Protein AF-A0A061IZG5-F1 (afdb_monomer)

Sequence (113 aa):
MVTRNSLYHSFGWNPDTLPFWRHCIFVISLAVASLLCGLFIPKINTVFGLIGAFCGGILAFILPALLMMYGGNWSLRSVGWMHYTLTYVLLLAGVAMMVFGTGATIYSAVKGD

Nearest PDB structures (foldseek):
  8b6h-assembly1_EG  TM=5.247E-01  e=7.349E+00  Tetrahymena thermophila SB210

Solvent-accessible surface area (backbone atoms only — not comparable to full-atom values): 6207 Å² total; per-residue (Å²): 115,65,67,62,54,52,50,32,53,74,72,70,42,54,85,89,74,59,58,68,68,63,53,50,56,53,52,49,52,51,50,52,52,50,50,52,51,55,69,75,45,88,51,66,66,42,55,51,37,35,50,46,17,47,51,45,15,41,64,72,24,32,46,56,30,49,49,64,54,69,69,54,86,79,39,74,88,72,63,37,67,65,57,54,54,51,39,54,50,37,32,52,49,14,51,47,42,26,54,53,33,39,49,52,26,52,51,47,60,73,71,65,118

Structure (mmCIF, N/CA/C/O backbone):
data_AF-A0A061IZG5-F1
#
_entry.id   AF-A0A061IZG5-F1
#
loop_
_atom_site.group_PDB
_atom_site.id
_atom_site.type_symbol
_atom_site.label_atom_id
_atom_site.label_alt_id
_atom_site.label_comp_id
_atom_site.label_asym_id
_atom_site.label_entity_id
_atom_site.label_seq_id
_atom_site.pdbx_PDB_ins_code
_atom_site.Cartn_x
_atom_site.Cartn_y
_atom_site.Cartn_z
_atom_site.occupancy
_atom_site.B_iso_or_equiv
_atom_site.auth_seq_id
_atom_site.auth_comp_id
_atom_site.auth_asym_id
_atom_site.auth_atom_id
_atom_site.pdbx_PDB_model_num
ATOM 1 N N . MET A 1 1 ? 11.692 7.241 6.949 1.00 58.84 1 MET A N 1
ATOM 2 C CA . MET A 1 1 ? 12.807 7.706 6.085 1.00 58.84 1 MET A CA 1
ATOM 3 C C . MET A 1 1 ? 12.552 7.338 4.622 1.00 58.84 1 MET A C 1
ATOM 5 O O . MET A 1 1 ? 12.464 8.238 3.796 1.00 58.84 1 MET A O 1
ATOM 9 N N . VAL A 1 2 ? 12.337 6.049 4.322 1.00 73.69 2 VAL A N 1
ATOM 10 C CA . VAL A 1 2 ? 12.114 5.515 2.959 1.00 73.69 2 VAL A CA 1
ATOM 11 C C . VAL A 1 2 ? 10.821 6.013 2.301 1.00 73.69 2 VAL A C 1
ATOM 13 O O . VAL A 1 2 ? 10.852 6.409 1.139 1.00 73.69 2 VAL A O 1
ATOM 16 N N . THR A 1 3 ? 9.705 6.082 3.036 1.00 72.81 3 THR A N 1
ATOM 17 C CA . THR A 1 3 ? 8.399 6.508 2.489 1.00 72.81 3 THR A CA 1
ATOM 18 C C . THR A 1 3 ? 8.445 7.918 1.906 1.00 72.81 3 THR A C 1
ATOM 20 O O . THR A 1 3 ? 8.011 8.144 0.784 1.00 72.81 3 THR A O 1
ATOM 23 N N . ARG A 1 4 ? 9.057 8.863 2.629 1.00 75.62 4 ARG A N 1
ATOM 24 C CA . ARG A 1 4 ? 9.235 10.246 2.170 1.00 75.62 4 ARG A CA 1
ATOM 25 C C . ARG A 1 4 ? 10.088 10.321 0.901 1.00 75.62 4 ARG A C 1
ATOM 27 O O . ARG A 1 4 ? 9.725 11.030 -0.027 1.00 75.62 4 ARG A O 1
ATOM 34 N N . ASN A 1 5 ? 11.200 9.585 0.858 1.00 77.69 5 ASN A N 1
ATOM 35 C CA . ASN A 1 5 ? 12.100 9.599 -0.296 1.00 77.69 5 ASN A CA 1
ATOM 36 C C . ASN A 1 5 ? 11.448 8.975 -1.540 1.00 77.69 5 ASN A C 1
ATOM 38 O O . ASN A 1 5 ? 11.586 9.497 -2.640 1.00 77.69 5 ASN A O 1
ATOM 42 N N . SER A 1 6 ? 10.678 7.901 -1.343 1.00 75.81 6 SER A N 1
ATOM 43 C CA . SER A 1 6 ? 9.921 7.234 -2.412 1.00 75.81 6 SER A CA 1
ATOM 44 C C . SER A 1 6 ? 8.833 8.146 -2.979 1.00 75.81 6 SER A C 1
ATOM 46 O O . SER A 1 6 ? 8.655 8.216 -4.190 1.00 75.81 6 SER A O 1
ATOM 48 N N . LEU A 1 7 ? 8.144 8.899 -2.116 1.00 76.75 7 LEU A N 1
ATOM 49 C CA . LEU A 1 7 ? 7.146 9.878 -2.543 1.00 76.75 7 LEU A CA 1
ATOM 50 C C . LEU A 1 7 ? 7.779 11.047 -3.304 1.00 76.75 7 LEU A C 1
ATOM 52 O O . LEU A 1 7 ? 7.260 11.429 -4.345 1.00 76.75 7 LEU A O 1
ATOM 56 N N . TYR A 1 8 ? 8.924 11.570 -2.854 1.00 78.44 8 TYR A N 1
ATOM 57 C CA . TYR A 1 8 ? 9.647 12.602 -3.605 1.00 78.44 8 TYR A CA 1
ATOM 58 C C . TYR A 1 8 ? 10.059 12.117 -4.991 1.00 78.44 8 TYR A C 1
ATOM 60 O O . TYR A 1 8 ? 9.827 12.823 -5.968 1.00 78.44 8 TYR A O 1
ATOM 68 N N . HIS A 1 9 ? 10.544 10.881 -5.098 1.00 74.94 9 HIS A N 1
ATOM 69 C CA . HIS A 1 9 ? 10.868 10.293 -6.391 1.00 74.94 9 HIS A CA 1
ATOM 70 C C . HIS A 1 9 ? 9.623 10.081 -7.272 1.00 74.94 9 HIS A C 1
ATOM 72 O O . HIS A 1 9 ? 9.665 10.366 -8.465 1.00 74.94 9 HIS A O 1
ATOM 78 N N . SER A 1 10 ? 8.487 9.669 -6.694 1.00 75.12 10 SER A N 1
ATOM 79 C CA . SER A 1 10 ? 7.217 9.512 -7.423 1.00 75.12 10 SER A CA 1
ATOM 80 C C . SER A 1 10 ? 6.665 10.830 -7.979 1.00 75.12 10 SER A C 1
ATOM 82 O O . SER A 1 10 ? 5.979 10.812 -8.996 1.00 75.12 10 SER A O 1
ATOM 84 N N . PHE A 1 11 ? 6.953 11.964 -7.333 1.00 72.62 11 PHE A N 1
ATOM 85 C CA . PHE A 1 11 ? 6.617 13.304 -7.829 1.00 72.62 11 PHE A CA 1
ATOM 86 C C . PHE A 1 11 ? 7.705 13.899 -8.746 1.00 72.62 11 PHE A C 1
ATOM 88 O O . PHE A 1 11 ? 7.586 15.045 -9.178 1.00 72.62 11 PHE A O 1
ATOM 95 N N . GLY A 1 12 ? 8.764 13.137 -9.051 1.00 69.62 12 GLY A N 1
ATOM 96 C CA . GLY A 1 12 ? 9.892 13.589 -9.869 1.00 69.62 12 GLY A CA 1
ATOM 97 C C . GLY A 1 12 ? 10.764 14.644 -9.182 1.00 69.62 12 GLY A C 1
ATOM 98 O O . GLY A 1 12 ? 11.433 15.429 -9.850 1.00 69.62 12 GLY A O 1
ATOM 99 N N . TRP A 1 13 ? 10.729 14.721 -7.851 1.00 74.06 13 TRP A N 1
ATOM 100 C CA . TRP A 1 13 ? 11.458 15.722 -7.084 1.00 74.06 13 TRP A CA 1
ATOM 101 C C . TRP A 1 13 ? 12.791 15.184 -6.536 1.00 74.06 13 TRP A C 1
ATOM 103 O O . TRP A 1 13 ? 12.821 14.303 -5.681 1.00 74.06 13 TRP A O 1
ATOM 113 N N . ASN A 1 14 ? 13.876 15.827 -6.980 1.00 67.75 14 ASN A N 1
ATOM 114 C CA . ASN A 1 14 ? 15.195 15.991 -6.346 1.00 67.75 14 ASN A CA 1
ATOM 115 C C . ASN A 1 14 ? 15.201 16.139 -4.806 1.00 67.75 14 ASN A C 1
ATOM 117 O O . ASN A 1 14 ? 15.028 17.283 -4.385 1.00 67.75 14 ASN A O 1
ATOM 121 N N . PRO A 1 15 ? 15.445 15.119 -3.946 1.00 62.16 15 PRO A N 1
ATOM 122 C CA . PRO A 1 15 ? 15.576 15.324 -2.495 1.00 62.16 15 PRO A CA 1
ATOM 123 C C . PRO A 1 15 ? 16.622 16.389 -2.135 1.00 62.16 15 PRO A C 1
ATOM 125 O O . PRO A 1 15 ? 16.440 17.118 -1.162 1.00 62.16 15 PRO A O 1
ATOM 128 N N . ASP A 1 16 ? 17.658 16.509 -2.968 1.00 63.00 16 ASP A N 1
ATOM 129 C CA . ASP A 1 16 ? 18.812 17.389 -2.768 1.00 63.00 16 ASP A CA 1
ATOM 130 C C . ASP A 1 16 ? 18.598 18.831 -3.266 1.00 63.00 16 ASP A C 1
ATOM 132 O O . ASP A 1 16 ? 19.347 19.731 -2.896 1.00 63.00 16 ASP A O 1
ATOM 136 N N . THR A 1 17 ? 17.566 19.088 -4.080 1.00 65.00 17 THR A N 1
ATOM 137 C CA . THR A 1 17 ? 17.297 20.412 -4.685 1.00 65.00 17 THR A CA 1
ATOM 138 C C . THR A 1 17 ? 15.983 21.042 -4.215 1.00 65.00 17 THR A C 1
ATOM 140 O O . THR A 1 17 ? 15.577 22.092 -4.715 1.00 65.00 17 THR A O 1
ATOM 143 N N . LEU A 1 18 ? 15.269 20.398 -3.288 1.00 62.28 18 LEU A N 1
ATOM 144 C CA . LEU A 1 18 ? 13.953 20.849 -2.840 1.00 62.28 18 LEU A CA 1
ATOM 145 C C . LEU A 1 18 ? 14.059 22.009 -1.833 1.00 62.28 18 LEU A C 1
ATOM 147 O O . LEU A 1 18 ? 14.678 21.853 -0.779 1.00 62.28 18 LEU A O 1
ATOM 151 N N . PRO A 1 19 ? 13.386 23.150 -2.074 1.00 73.88 19 PRO A N 1
ATOM 152 C CA . PRO A 1 19 ? 13.317 24.223 -1.091 1.00 73.88 19 PRO A CA 1
ATOM 153 C C . PRO A 1 19 ? 12.590 23.754 0.178 1.00 73.88 19 PRO A C 1
ATOM 155 O O . PRO A 1 19 ? 11.528 23.125 0.112 1.00 73.88 19 PRO A O 1
ATOM 158 N N . PHE A 1 20 ? 13.141 24.111 1.342 1.00 71.56 20 PHE A N 1
ATOM 159 C CA . PHE A 1 20 ? 12.696 23.656 2.669 1.00 71.56 20 PHE A CA 1
ATOM 160 C C . PHE A 1 20 ? 11.189 23.843 2.923 1.00 71.56 20 PHE A C 1
ATOM 162 O O . PHE A 1 20 ? 10.544 22.989 3.531 1.00 71.56 20 PHE A O 1
ATOM 169 N N . TRP A 1 21 ? 10.597 24.913 2.387 1.00 73.81 21 TRP A N 1
ATOM 170 C CA . TRP A 1 21 ? 9.159 25.178 2.476 1.00 73.81 21 TRP A CA 1
ATOM 171 C C . TRP A 1 21 ? 8.294 24.094 1.819 1.00 73.81 21 TRP A C 1
ATOM 173 O O . TRP A 1 21 ? 7.298 23.666 2.401 1.00 73.81 21 TRP A O 1
ATOM 183 N N . ARG A 1 22 ? 8.686 23.595 0.637 1.00 74.62 22 ARG A N 1
ATOM 184 C CA . ARG A 1 22 ? 7.941 22.528 -0.058 1.00 74.62 22 ARG A CA 1
ATOM 185 C C . ARG A 1 22 ? 8.054 21.200 0.685 1.00 74.62 22 ARG A C 1
ATOM 187 O O . ARG A 1 22 ? 7.071 20.471 0.785 1.00 74.62 22 ARG A O 1
ATOM 194 N N . HIS A 1 23 ? 9.225 20.928 1.261 1.00 79.50 23 HIS A N 1
ATOM 195 C CA . HIS A 1 23 ? 9.434 19.766 2.120 1.00 79.50 23 HIS A CA 1
ATOM 196 C C . HIS A 1 23 ? 8.540 19.815 3.367 1.00 79.50 23 HIS A C 1
ATOM 198 O O . HIS A 1 23 ? 7.875 18.830 3.680 1.00 79.50 23 HIS A O 1
ATOM 204 N N . CYS A 1 24 ? 8.496 20.957 4.062 1.00 81.19 24 CYS A N 1
ATOM 205 C CA . CYS A 1 24 ? 7.689 21.118 5.272 1.00 81.19 24 CYS A CA 1
ATOM 206 C C . CYS A 1 24 ? 6.200 20.920 4.995 1.00 81.19 24 CYS A C 1
ATOM 208 O O . CYS A 1 24 ? 5.561 20.141 5.694 1.00 81.19 24 CYS A O 1
ATOM 210 N N . ILE A 1 25 ? 5.662 21.551 3.948 1.00 84.75 25 ILE A N 1
ATOM 211 C CA . ILE A 1 25 ? 4.250 21.392 3.570 1.00 84.75 25 ILE A CA 1
ATOM 212 C C . ILE A 1 25 ? 3.920 19.917 3.305 1.00 84.75 25 ILE A C 1
ATOM 214 O O . ILE A 1 25 ? 2.924 19.406 3.817 1.00 84.75 25 ILE A O 1
ATOM 218 N N . PHE A 1 26 ? 4.780 19.205 2.570 1.00 83.62 26 PHE A N 1
ATOM 219 C CA . PHE A 1 26 ? 4.551 17.797 2.250 1.00 83.62 26 PHE A CA 1
ATOM 220 C C . PHE A 1 26 ? 4.565 16.908 3.501 1.00 83.62 26 PHE A C 1
ATOM 222 O O . PHE A 1 26 ? 3.637 16.132 3.725 1.00 83.62 26 PHE A O 1
ATOM 229 N N . VAL A 1 27 ? 5.575 17.050 4.362 1.00 85.88 27 VAL A N 1
ATOM 230 C CA . VAL A 1 27 ? 5.693 16.240 5.584 1.00 85.88 27 VAL A CA 1
ATOM 231 C C . VAL A 1 27 ? 4.579 16.554 6.583 1.00 85.88 27 VAL A C 1
ATOM 233 O O . VAL A 1 27 ? 4.020 15.627 7.166 1.00 85.88 27 VAL A O 1
ATOM 236 N N . ILE A 1 28 ? 4.211 17.828 6.748 1.00 88.69 28 ILE A N 1
ATOM 237 C CA . ILE A 1 28 ? 3.101 18.235 7.618 1.00 88.69 28 ILE A CA 1
ATOM 238 C C . ILE A 1 28 ? 1.786 17.660 7.093 1.00 88.69 28 ILE A C 1
ATOM 240 O O . ILE A 1 28 ? 1.025 17.104 7.876 1.00 88.69 28 ILE A O 1
ATOM 244 N N . SER A 1 29 ? 1.533 17.712 5.781 1.00 87.50 29 SER A N 1
ATOM 245 C CA . SER A 1 29 ? 0.314 17.130 5.205 1.00 87.50 29 SER A CA 1
ATOM 246 C C . SER A 1 29 ? 0.216 15.618 5.447 1.00 87.50 29 SER A C 1
ATOM 248 O O . SER A 1 29 ? -0.840 15.125 5.841 1.00 87.50 29 SER A O 1
ATOM 250 N N . LEU A 1 30 ? 1.333 14.892 5.319 1.00 86.62 30 LEU A N 1
ATOM 251 C CA . LEU A 1 30 ? 1.422 13.466 5.640 1.00 86.62 30 LEU A CA 1
ATOM 252 C C . LEU A 1 30 ? 1.171 13.193 7.125 1.00 86.62 30 LEU A C 1
ATOM 254 O O . LEU A 1 30 ? 0.443 12.262 7.464 1.00 86.62 30 LEU A O 1
ATOM 258 N N . ALA A 1 31 ? 1.755 14.006 8.007 1.00 89.19 31 ALA A N 1
ATOM 259 C CA . ALA A 1 31 ? 1.569 13.881 9.447 1.00 89.19 31 ALA A CA 1
ATOM 260 C C . ALA A 1 31 ? 0.105 14.129 9.837 1.00 89.19 31 ALA A C 1
ATOM 262 O O . ALA A 1 31 ? -0.480 13.314 10.548 1.00 89.19 31 ALA A O 1
ATOM 263 N N . VAL A 1 32 ? -0.515 15.185 9.305 1.00 91.81 32 VAL A N 1
ATOM 264 C CA . VAL A 1 32 ? -1.935 15.493 9.521 1.00 91.81 32 VAL A CA 1
ATOM 265 C C . VAL A 1 32 ? -2.820 14.360 9.005 1.00 91.81 32 VAL A C 1
ATOM 267 O O . VAL A 1 32 ? -3.693 13.901 9.734 1.00 91.81 32 VAL A O 1
ATOM 270 N N . ALA A 1 33 ? -2.564 13.840 7.801 1.00 87.88 33 ALA A N 1
ATOM 271 C CA . ALA A 1 33 ? -3.307 12.702 7.262 1.00 87.88 33 ALA A CA 1
ATOM 272 C C . ALA A 1 33 ? -3.169 11.451 8.146 1.00 87.88 33 ALA A C 1
ATOM 274 O O . ALA A 1 33 ? -4.165 10.786 8.426 1.00 87.88 33 ALA A O 1
ATOM 275 N N . SER A 1 34 ? -1.960 11.154 8.637 1.00 86.62 34 SER A N 1
ATOM 276 C CA . SER A 1 34 ? -1.728 10.024 9.545 1.00 86.62 34 SER A CA 1
ATOM 277 C C . SER A 1 34 ? -2.442 10.194 10.887 1.00 86.62 34 SER A C 1
ATOM 279 O O . SER A 1 34 ? -2.982 9.227 11.415 1.00 86.62 34 SER A O 1
ATOM 281 N N . LEU A 1 35 ? -2.505 11.425 11.402 1.00 88.50 35 LEU A N 1
ATOM 282 C CA . LEU A 1 35 ? -3.166 11.747 12.661 1.00 88.50 35 LEU A CA 1
ATOM 283 C C . LEU A 1 35 ? -4.685 11.641 12.518 1.00 88.50 35 LEU A C 1
ATOM 285 O O . LEU A 1 35 ? -5.328 11.044 13.372 1.00 88.50 35 LEU A O 1
ATOM 289 N N . LEU A 1 36 ? -5.247 12.123 11.406 1.00 89.00 36 LEU A N 1
ATOM 290 C CA . LEU A 1 36 ? -6.660 11.926 11.078 1.00 89.00 36 LEU A CA 1
ATOM 291 C C . LEU A 1 36 ? -6.990 10.433 10.953 1.00 89.00 36 LEU A C 1
ATOM 293 O O . LEU A 1 36 ? -7.935 9.964 11.579 1.00 89.00 36 LEU A O 1
ATOM 297 N N . CYS A 1 37 ? -6.188 9.662 10.212 1.00 83.31 37 CYS A N 1
ATOM 298 C CA . CYS A 1 37 ? -6.407 8.220 10.073 1.00 83.31 37 CYS A CA 1
ATOM 299 C C . CYS A 1 37 ? -6.309 7.485 11.419 1.00 83.31 37 CYS A C 1
ATOM 301 O O . CYS A 1 37 ? -7.138 6.627 11.701 1.00 83.31 37 CYS A O 1
ATOM 303 N N . GLY A 1 38 ? -5.335 7.835 12.265 1.00 83.06 38 GLY A N 1
ATOM 304 C CA . GLY A 1 38 ? -5.188 7.258 13.604 1.00 83.06 38 GLY A CA 1
ATOM 305 C C . GLY A 1 38 ? -6.301 7.663 14.574 1.00 83.06 38 GLY A C 1
ATOM 306 O O . GLY A 1 38 ? -6.656 6.883 15.450 1.00 83.06 38 GLY A O 1
ATOM 307 N N . LEU A 1 39 ? -6.884 8.853 14.402 1.00 84.75 39 LEU A N 1
ATOM 308 C CA . LEU A 1 39 ? -8.006 9.326 15.213 1.00 84.75 39 LEU A CA 1
ATOM 309 C C . LEU A 1 39 ? -9.318 8.617 14.847 1.00 84.75 39 LEU A C 1
ATOM 311 O O . LEU A 1 39 ? -10.103 8.292 15.733 1.00 84.75 39 LEU A O 1
ATOM 315 N N . PHE A 1 40 ? -9.557 8.369 13.554 1.00 79.81 40 PHE A N 1
ATOM 316 C CA . PHE A 1 40 ? -10.790 7.737 13.070 1.00 79.81 40 PHE A CA 1
ATOM 317 C C . PHE A 1 40 ? -10.760 6.205 13.086 1.00 79.81 40 PHE A C 1
ATOM 319 O O . PHE A 1 40 ? -11.825 5.589 13.108 1.00 79.81 40 PHE A O 1
ATOM 326 N N . ILE A 1 41 ? -9.580 5.575 13.066 1.00 77.31 41 ILE A N 1
ATOM 327 C CA . ILE A 1 41 ? -9.446 4.114 13.038 1.00 77.31 41 ILE A CA 1
ATOM 328 C C . ILE A 1 41 ? -8.907 3.628 14.393 1.00 77.31 41 ILE A C 1
ATOM 330 O O . ILE A 1 41 ? -7.694 3.552 14.583 1.00 77.31 41 ILE A O 1
ATOM 334 N N . PRO A 1 42 ? -9.783 3.251 15.344 1.00 67.25 42 PRO A N 1
ATOM 335 C CA . PRO A 1 42 ? -9.370 2.881 16.699 1.00 67.25 42 PRO A CA 1
ATOM 336 C C . PRO A 1 42 ? -8.672 1.514 16.772 1.00 67.25 42 PRO A C 1
ATOM 338 O O . PRO A 1 42 ? -8.048 1.197 17.785 1.00 67.25 42 PRO A O 1
ATOM 341 N N . LYS A 1 43 ? -8.764 0.683 15.721 1.00 79.62 43 LYS A N 1
ATOM 342 C CA . LYS A 1 43 ? -8.175 -0.663 15.688 1.00 79.62 43 LYS A CA 1
ATOM 343 C C . LYS A 1 43 ? -7.048 -0.758 14.668 1.00 79.62 43 LYS A C 1
ATOM 345 O O . LYS A 1 43 ? -7.266 -0.748 13.457 1.00 79.62 43 LYS A O 1
ATOM 350 N N . ILE A 1 44 ? -5.833 -0.961 15.175 1.00 83.38 44 ILE A N 1
ATOM 351 C CA . ILE A 1 44 ? -4.628 -1.120 14.351 1.00 83.38 44 ILE A CA 1
ATOM 352 C C . ILE A 1 44 ? -4.713 -2.342 13.422 1.00 83.38 44 ILE A C 1
ATOM 354 O O . ILE A 1 44 ? -4.172 -2.326 12.319 1.00 83.38 44 ILE A O 1
ATOM 358 N N . ASN A 1 45 ? -5.448 -3.378 13.839 1.00 83.69 45 ASN A N 1
ATOM 359 C CA . ASN A 1 45 ? -5.636 -4.598 13.060 1.00 83.69 45 ASN A CA 1
ATOM 360 C C . ASN A 1 45 ? -6.390 -4.332 11.745 1.00 83.69 45 ASN A C 1
ATOM 362 O O . ASN A 1 45 ? -6.075 -4.927 10.720 1.00 83.69 45 ASN A O 1
ATOM 366 N N . THR A 1 46 ? -7.329 -3.381 11.740 1.00 86.06 46 THR A N 1
ATOM 367 C CA . THR A 1 46 ? 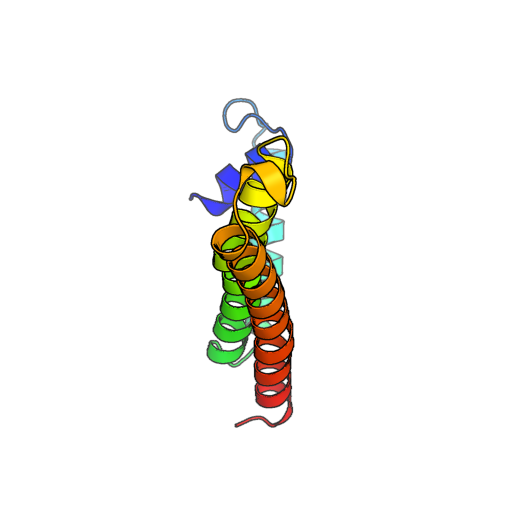-8.044 -2.968 10.525 1.00 86.06 46 THR A CA 1
ATOM 368 C C . THR A 1 46 ? -7.099 -2.289 9.538 1.00 86.06 46 THR A C 1
ATOM 370 O O . THR A 1 46 ? -7.118 -2.603 8.351 1.00 86.06 46 THR A O 1
ATOM 373 N N . VAL A 1 47 ? -6.231 -1.400 10.031 1.00 87.19 47 VAL A N 1
ATOM 374 C CA . VAL A 1 47 ? -5.239 -0.698 9.203 1.00 87.19 47 VAL A CA 1
ATOM 375 C C . VAL A 1 47 ? -4.231 -1.685 8.619 1.00 87.19 47 VAL A C 1
ATOM 377 O O . VAL A 1 47 ? -4.002 -1.685 7.411 1.00 87.19 47 VAL A O 1
ATOM 380 N N . PHE A 1 48 ? -3.659 -2.564 9.447 1.00 87.69 48 PHE A N 1
ATOM 381 C CA . PHE A 1 48 ? -2.705 -3.570 8.978 1.00 87.69 48 PHE A CA 1
ATOM 382 C C . PHE A 1 48 ? -3.335 -4.588 8.037 1.00 87.69 48 PHE A C 1
ATOM 384 O O . PHE A 1 48 ? -2.706 -4.956 7.049 1.00 87.69 48 PHE A O 1
ATOM 391 N N . GLY A 1 49 ? -4.571 -5.009 8.299 1.00 87.56 49 GLY A N 1
ATOM 392 C CA . GLY A 1 49 ? -5.288 -5.912 7.413 1.00 87.56 49 GLY A CA 1
A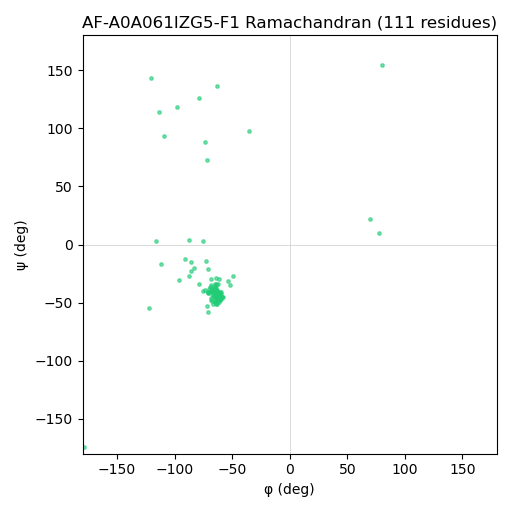TOM 393 C C . GLY A 1 49 ? -5.554 -5.280 6.047 1.00 87.56 49 GLY A C 1
ATOM 394 O O . GLY A 1 49 ? -5.304 -5.917 5.027 1.00 87.56 49 GLY A O 1
ATOM 395 N N . LEU A 1 50 ? -6.013 -4.025 6.008 1.00 89.44 50 LEU A N 1
ATOM 396 C CA . LEU A 1 50 ? -6.325 -3.329 4.758 1.00 89.44 50 LEU A CA 1
ATOM 397 C C . LEU A 1 50 ? -5.052 -3.059 3.948 1.00 89.44 50 LEU A C 1
ATOM 399 O O . LEU A 1 50 ? -4.982 -3.400 2.767 1.00 89.44 50 LEU A O 1
ATOM 403 N N . ILE A 1 51 ? -4.014 -2.514 4.592 1.00 91.25 51 ILE A N 1
ATOM 404 C CA . ILE A 1 51 ? -2.723 -2.258 3.941 1.00 91.25 51 ILE A CA 1
ATOM 405 C C . ILE A 1 51 ? -2.087 -3.574 3.491 1.00 91.25 51 ILE A C 1
ATOM 407 O O . ILE A 1 51 ? -1.590 -3.652 2.372 1.00 91.25 51 ILE A O 1
ATOM 411 N N . GLY A 1 52 ? -2.119 -4.610 4.328 1.00 89.38 52 GLY A N 1
ATOM 412 C CA . GLY A 1 52 ? -1.564 -5.924 4.018 1.00 89.38 52 GLY A CA 1
ATOM 413 C C . GLY A 1 52 ? -2.266 -6.597 2.842 1.00 89.38 52 GLY A C 1
ATOM 414 O O . GLY A 1 52 ? -1.592 -7.077 1.935 1.00 89.38 52 GLY A O 1
ATOM 415 N N . ALA A 1 53 ? -3.601 -6.577 2.803 1.00 90.50 53 ALA A N 1
ATOM 416 C CA . ALA A 1 53 ? -4.374 -7.140 1.697 1.00 90.50 53 ALA A CA 1
ATOM 417 C C . ALA A 1 53 ? -4.117 -6.394 0.380 1.00 90.50 53 ALA A C 1
ATOM 419 O O . ALA A 1 53 ? -3.893 -7.019 -0.657 1.00 90.50 53 ALA A O 1
ATOM 420 N N . PHE A 1 54 ? -4.102 -5.061 0.424 1.00 91.69 54 PHE A N 1
ATOM 421 C CA . PHE A 1 54 ? -3.925 -4.238 -0.768 1.00 91.69 54 PHE A CA 1
ATOM 422 C C . PHE A 1 54 ? -2.486 -4.303 -1.294 1.00 91.69 54 PHE A C 1
ATOM 424 O O . PHE A 1 54 ? -2.246 -4.644 -2.450 1.00 91.69 54 PHE A O 1
ATOM 431 N N . CYS A 1 55 ? -1.509 -4.040 -0.426 1.00 90.25 55 CYS A N 1
ATOM 432 C CA . CYS A 1 55 ? -0.089 -4.054 -0.767 1.00 90.25 55 CYS A CA 1
ATOM 433 C C . CYS A 1 55 ? 0.391 -5.468 -1.121 1.00 90.25 55 CYS A C 1
ATOM 435 O O . CYS A 1 55 ? 1.071 -5.648 -2.130 1.00 90.25 55 CYS A O 1
ATOM 437 N N . GLY A 1 56 ? -0.007 -6.476 -0.340 1.00 88.69 56 GLY A N 1
ATOM 438 C CA . GLY A 1 56 ? 0.335 -7.876 -0.583 1.00 88.69 56 GLY A CA 1
ATOM 439 C C . GLY A 1 56 ? -0.252 -8.396 -1.893 1.00 88.69 56 GLY A C 1
ATOM 440 O O . GLY A 1 56 ? 0.472 -8.987 -2.686 1.00 88.69 56 GLY A O 1
ATOM 441 N N . GLY A 1 57 ? -1.524 -8.106 -2.185 1.00 90.31 57 GLY A N 1
ATOM 442 C CA . GLY A 1 57 ? -2.140 -8.492 -3.457 1.00 90.31 57 GLY A CA 1
ATOM 443 C C . GLY A 1 57 ? -1.436 -7.861 -4.663 1.00 90.31 57 GLY A C 1
ATOM 444 O O . GLY A 1 57 ? -1.094 -8.556 -5.621 1.00 90.31 57 GLY A O 1
ATOM 445 N N . ILE A 1 58 ? -1.162 -6.553 -4.600 1.00 91.31 58 ILE A N 1
ATOM 446 C CA . ILE A 1 58 ? -0.553 -5.814 -5.716 1.00 91.31 58 ILE A CA 1
ATOM 447 C C . ILE A 1 58 ? 0.905 -6.205 -5.911 1.00 91.31 58 ILE A C 1
ATOM 449 O O . ILE A 1 58 ? 1.277 -6.643 -6.995 1.00 91.31 58 ILE A O 1
ATOM 453 N N . LEU A 1 59 ? 1.739 -6.040 -4.885 1.00 92.12 59 LEU A N 1
ATOM 454 C CA . LEU A 1 59 ? 3.186 -6.175 -5.030 1.00 92.12 59 LEU A CA 1
ATOM 455 C C . LEU A 1 59 ? 3.640 -7.636 -5.053 1.00 92.12 59 LEU A C 1
ATOM 457 O O . LEU A 1 59 ? 4.597 -7.941 -5.760 1.00 92.12 59 LEU A O 1
ATOM 461 N N . ALA A 1 60 ? 2.980 -8.535 -4.313 1.00 89.88 60 ALA A N 1
ATOM 462 C CA . ALA A 1 60 ? 3.426 -9.926 -4.213 1.00 89.88 60 ALA A CA 1
ATOM 463 C C . ALA A 1 60 ? 2.868 -10.829 -5.323 1.00 89.88 60 ALA A C 1
ATOM 465 O O . ALA A 1 60 ? 3.520 -11.809 -5.674 1.00 89.88 60 ALA A O 1
ATOM 466 N N . PHE A 1 61 ? 1.696 -10.511 -5.888 1.00 88.38 61 PHE A N 1
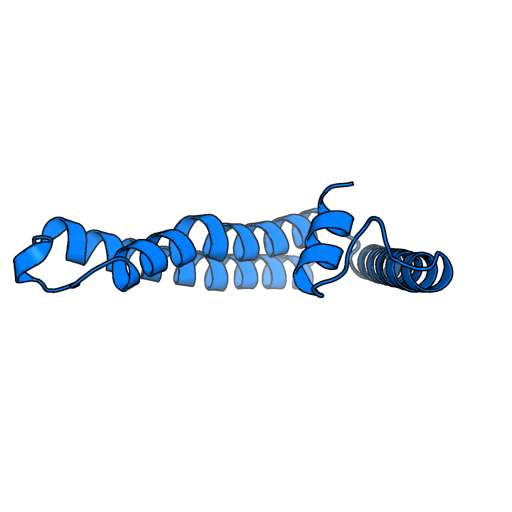ATOM 467 C CA . PHE A 1 61 ? 1.038 -11.377 -6.875 1.00 88.38 61 PHE A CA 1
ATOM 468 C C . PHE A 1 61 ? 0.772 -10.681 -8.213 1.00 88.38 61 PHE A C 1
ATOM 470 O O . PHE A 1 61 ? 1.224 -11.159 -9.253 1.00 88.38 61 PHE A O 1
ATOM 477 N N . ILE A 1 62 ? 0.079 -9.538 -8.212 1.00 90.38 62 ILE A N 1
ATOM 478 C CA . ILE A 1 62 ? -0.356 -8.885 -9.458 1.00 90.38 62 ILE A CA 1
ATOM 479 C C . ILE A 1 62 ? 0.839 -8.334 -10.248 1.00 90.38 62 ILE A C 1
ATOM 481 O O . ILE A 1 62 ? 0.953 -8.581 -11.446 1.00 90.38 62 ILE A O 1
ATOM 485 N N . LEU A 1 63 ? 1.752 -7.616 -9.592 1.00 89.06 63 LEU A N 1
ATOM 486 C CA . LEU A 1 63 ? 2.919 -7.006 -10.226 1.00 89.06 63 LEU A CA 1
ATOM 487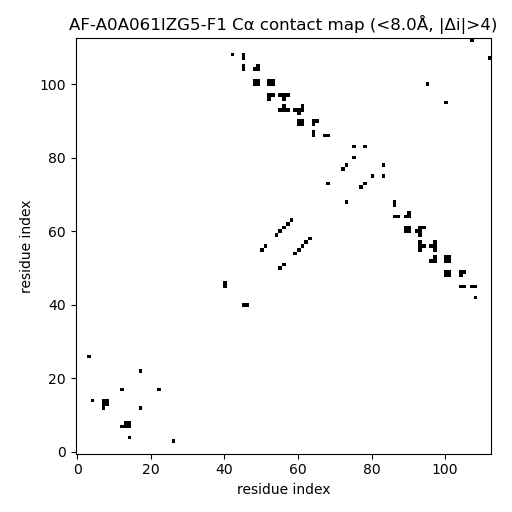 C C . LEU A 1 63 ? 3.873 -8.037 -10.863 1.00 89.06 63 LEU A C 1
ATOM 489 O O . LEU A 1 63 ? 4.207 -7.855 -12.034 1.00 89.06 63 LEU A O 1
ATOM 493 N N . PRO A 1 64 ? 4.298 -9.126 -10.186 1.00 85.69 64 PRO A N 1
ATOM 494 C CA . PRO A 1 64 ? 5.140 -10.137 -10.826 1.00 85.69 64 PRO A CA 1
ATOM 495 C C . PRO A 1 64 ? 4.419 -10.878 -11.959 1.00 85.69 64 PRO A C 1
ATOM 497 O O . PRO A 1 64 ? 5.053 -11.196 -12.965 1.00 85.69 64 PRO A O 1
ATOM 500 N N . ALA A 1 65 ? 3.106 -11.114 -11.847 1.00 85.81 65 ALA A N 1
ATOM 501 C CA . ALA A 1 65 ? 2.322 -11.711 -12.928 1.00 85.81 65 ALA A CA 1
ATOM 502 C C . ALA A 1 65 ? 2.267 -10.797 -14.166 1.00 85.81 65 ALA A C 1
ATOM 504 O O . ALA A 1 65 ? 2.507 -11.255 -15.283 1.00 85.81 65 ALA A O 1
ATOM 505 N N . LEU A 1 66 ? 2.028 -9.496 -13.966 1.00 85.25 66 LEU A N 1
ATOM 506 C CA . LEU A 1 66 ? 2.036 -8.502 -15.041 1.00 85.25 66 LEU A CA 1
ATOM 507 C C . LEU A 1 66 ? 3.424 -8.339 -15.662 1.00 85.25 66 LEU A C 1
ATOM 509 O O . LEU A 1 66 ? 3.535 -8.268 -16.881 1.00 85.25 66 LEU A O 1
ATOM 513 N N . LEU A 1 67 ? 4.485 -8.322 -14.855 1.00 84.94 67 LEU A N 1
ATOM 514 C CA . LEU A 1 67 ? 5.855 -8.211 -15.355 1.00 84.94 67 LEU A CA 1
ATOM 515 C C . LEU A 1 67 ? 6.245 -9.431 -16.201 1.00 84.94 67 LEU A C 1
ATOM 517 O O . LEU A 1 67 ? 6.879 -9.273 -17.240 1.00 84.94 67 LEU A O 1
ATOM 521 N N . MET A 1 68 ? 5.805 -10.633 -15.816 1.00 79.94 68 MET A N 1
ATOM 522 C CA . MET A 1 68 ? 5.978 -11.832 -16.640 1.00 79.94 68 MET A CA 1
ATOM 523 C C . MET A 1 68 ? 5.159 -11.794 -17.938 1.00 79.94 68 MET A C 1
ATOM 525 O O . MET A 1 68 ? 5.654 -12.261 -18.961 1.00 79.94 68 MET A O 1
ATOM 529 N N . MET A 1 69 ? 3.942 -11.240 -17.922 1.00 79.75 69 MET A N 1
ATOM 530 C CA . MET A 1 69 ? 3.097 -11.094 -19.117 1.00 79.75 69 MET A CA 1
ATOM 531 C C . MET A 1 69 ? 3.628 -10.053 -20.109 1.00 79.75 69 MET A C 1
ATOM 533 O O . MET A 1 69 ? 3.594 -10.277 -21.315 1.00 79.75 69 MET A O 1
ATOM 537 N N . TYR A 1 70 ? 4.109 -8.913 -19.612 1.00 77.06 70 TYR A N 1
ATOM 538 C CA . TYR A 1 70 ? 4.569 -7.796 -20.442 1.00 77.06 70 TYR A CA 1
ATOM 539 C C . TYR A 1 70 ? 6.064 -7.857 -20.791 1.00 77.06 70 TYR A C 1
ATOM 541 O O . TYR A 1 70 ? 6.514 -7.128 -21.671 1.00 77.06 70 TYR A O 1
ATOM 549 N N . GLY A 1 71 ? 6.842 -8.721 -20.135 1.00 70.88 71 GLY A N 1
ATOM 550 C CA . GLY A 1 71 ? 8.296 -8.818 -20.297 1.00 70.88 71 GLY A CA 1
ATOM 551 C C . GLY A 1 71 ? 8.801 -9.501 -21.578 1.00 70.88 71 GLY A C 1
ATOM 552 O O . GLY A 1 71 ? 10.012 -9.653 -21.724 1.00 70.88 71 GLY A O 1
ATOM 553 N N . GLY A 1 72 ? 7.938 -9.929 -22.510 1.00 63.97 72 GLY A N 1
ATOM 554 C CA . GLY A 1 72 ? 8.370 -10.582 -23.754 1.00 63.97 72 GLY A CA 1
ATOM 555 C C . GLY A 1 72 ? 7.234 -10.967 -24.707 1.00 63.97 72 GLY A C 1
ATOM 556 O O . GLY A 1 72 ? 6.075 -10.644 -24.467 1.00 63.97 72 GLY A O 1
ATOM 557 N N . ASN A 1 73 ? 7.566 -11.672 -25.799 1.00 56.59 73 ASN A N 1
ATOM 558 C CA . ASN A 1 73 ? 6.622 -12.119 -26.836 1.00 56.59 73 ASN A CA 1
ATOM 559 C C . ASN A 1 73 ? 5.714 -13.255 -26.311 1.00 56.59 73 ASN A C 1
ATOM 561 O O . ASN A 1 73 ? 5.901 -14.435 -26.618 1.00 56.59 73 ASN A O 1
ATOM 565 N N . TRP A 1 74 ? 4.773 -12.888 -25.441 1.00 56.59 74 TRP A N 1
ATOM 566 C CA . TRP A 1 74 ? 3.985 -13.787 -24.607 1.00 56.59 74 TRP A CA 1
ATOM 567 C C . TRP A 1 74 ? 2.934 -14.540 -25.432 1.00 56.59 74 TRP A C 1
ATOM 569 O O . TRP A 1 74 ? 1.800 -14.110 -25.628 1.00 56.59 74 TRP A O 1
ATOM 579 N N . SER A 1 75 ? 3.353 -15.683 -25.969 1.00 58.41 75 SER A N 1
ATOM 580 C CA . SER A 1 75 ? 2.546 -16.603 -26.768 1.00 58.41 75 SER A CA 1
ATOM 581 C C . SER A 1 75 ? 2.521 -17.972 -26.094 1.00 58.41 75 SER A C 1
ATOM 583 O O . SER A 1 75 ? 3.550 -18.429 -25.586 1.00 58.41 75 SER A O 1
ATOM 585 N N . LEU A 1 76 ? 1.380 -18.675 -26.156 1.00 54.94 76 LEU A N 1
ATOM 586 C CA . LEU A 1 76 ? 1.226 -20.065 -25.685 1.00 54.94 76 LEU A CA 1
ATOM 587 C C . LEU A 1 76 ? 2.339 -20.994 -26.213 1.00 54.94 76 LEU A C 1
ATOM 589 O O . LEU A 1 76 ? 2.695 -21.980 -25.573 1.00 54.94 76 LEU A O 1
ATOM 593 N N . ARG A 1 77 ? 2.905 -20.651 -27.378 1.00 54.72 77 ARG A N 1
ATOM 594 C CA . ARG A 1 77 ? 3.963 -21.393 -28.068 1.00 54.72 77 ARG A CA 1
ATOM 595 C C . ARG A 1 77 ? 5.378 -21.084 -27.560 1.00 54.72 77 ARG A C 1
ATOM 597 O O . ARG A 1 77 ? 6.273 -21.884 -27.795 1.00 54.72 77 ARG A O 1
ATOM 604 N N . SER A 1 78 ? 5.582 -19.951 -26.884 1.00 59.75 78 SER A N 1
ATOM 605 C CA . SER A 1 78 ? 6.895 -19.491 -26.404 1.00 59.75 78 SER A CA 1
ATOM 606 C C . SER A 1 78 ? 7.178 -19.859 -24.947 1.00 59.75 78 SER A C 1
ATOM 608 O O . SER A 1 78 ? 8.340 -20.006 -24.588 1.00 59.75 78 SER A O 1
ATOM 610 N N . VAL A 1 79 ? 6.147 -19.957 -24.101 1.00 61.78 79 VAL A N 1
ATOM 611 C CA . VAL A 1 79 ? 6.314 -20.073 -22.634 1.00 61.78 79 VAL A CA 1
ATOM 612 C C . VAL A 1 79 ? 5.883 -21.451 -22.105 1.00 61.78 79 VAL A C 1
ATOM 614 O O . VAL A 1 79 ? 6.266 -21.861 -21.012 1.00 61.78 79 VAL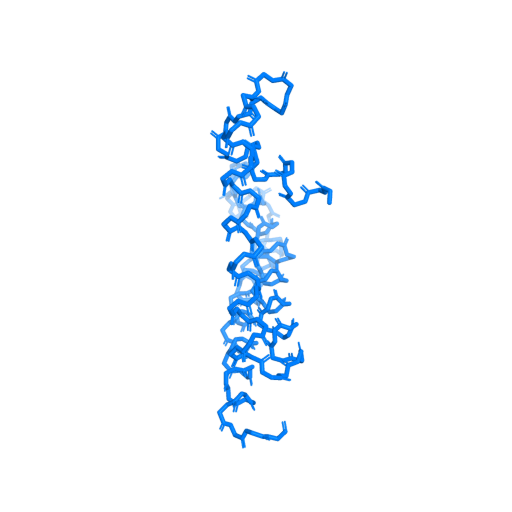 A O 1
ATOM 617 N N . GLY A 1 80 ? 5.117 -22.203 -22.900 1.00 68.94 80 GLY A N 1
ATOM 618 C CA . GLY A 1 80 ? 4.547 -23.484 -22.495 1.00 68.94 80 GLY A CA 1
ATOM 619 C C . GLY A 1 80 ? 3.287 -23.329 -21.637 1.00 68.94 80 GLY A C 1
ATOM 620 O O . GLY A 1 80 ? 3.064 -22.323 -20.961 1.00 68.94 80 GLY A O 1
ATOM 621 N N . TRP A 1 81 ? 2.430 -24.351 -21.672 1.00 69.44 81 TRP A N 1
ATOM 622 C CA . TRP A 1 81 ? 1.101 -24.315 -21.049 1.00 69.44 81 TRP A CA 1
ATOM 623 C C . TRP A 1 81 ? 1.144 -24.140 -19.521 1.00 69.44 81 TRP A C 1
ATOM 625 O O . TRP A 1 81 ? 0.298 -23.452 -18.949 1.00 69.44 81 TRP A O 1
ATOM 635 N N . MET A 1 82 ? 2.160 -24.700 -18.858 1.00 70.25 82 MET A N 1
ATOM 636 C CA . MET A 1 82 ? 2.301 -24.627 -17.401 1.00 70.25 82 MET A CA 1
ATOM 637 C C . MET A 1 82 ? 2.620 -23.210 -16.913 1.00 70.25 82 MET A C 1
ATOM 639 O O . MET A 1 82 ? 1.969 -22.718 -15.998 1.00 70.25 82 MET A O 1
ATOM 643 N N . HIS A 1 83 ? 3.563 -22.510 -17.545 1.00 75.25 83 HIS A N 1
ATOM 644 C CA . HIS A 1 83 ? 3.873 -21.132 -17.157 1.00 75.25 83 HIS A CA 1
ATOM 645 C C . HIS A 1 83 ? 2.735 -20.166 -17.483 1.00 75.25 83 HIS A C 1
ATOM 647 O O . HIS A 1 83 ? 2.484 -19.255 -16.695 1.00 75.25 83 HIS A O 1
ATOM 653 N N . TYR A 1 84 ? 2.023 -20.391 -18.593 1.00 75.94 84 TYR A N 1
ATOM 654 C CA . TYR A 1 84 ? 0.841 -19.616 -18.970 1.00 75.94 84 TYR A CA 1
ATOM 655 C C . TYR A 1 84 ? -0.289 -19.782 -17.945 1.00 75.94 84 TYR A C 1
ATOM 657 O O . TYR A 1 84 ? -0.793 -18.804 -17.408 1.00 75.94 84 TYR A O 1
ATOM 665 N N . THR A 1 85 ? -0.656 -21.015 -17.593 1.00 81.75 85 THR A N 1
ATOM 666 C CA . THR A 1 85 ? -1.719 -21.258 -16.600 1.00 81.75 85 THR A CA 1
ATOM 667 C C . THR A 1 85 ? -1.348 -20.732 -15.213 1.00 81.75 85 THR A C 1
ATOM 669 O O . THR A 1 85 ? -2.168 -20.074 -14.575 1.00 81.75 85 THR A O 1
ATOM 672 N N . LEU A 1 86 ? -0.103 -20.934 -14.769 1.00 83.88 86 LEU A N 1
ATOM 673 C CA . LEU A 1 86 ? 0.358 -20.483 -13.456 1.00 83.88 86 LEU A CA 1
ATOM 674 C C . LEU A 1 86 ? 0.295 -18.957 -13.303 1.00 83.88 86 LEU A C 1
ATOM 676 O O . LEU A 1 86 ? -0.125 -18.472 -12.259 1.00 83.88 86 LEU A O 1
ATOM 680 N N . THR A 1 87 ? 0.674 -18.192 -14.329 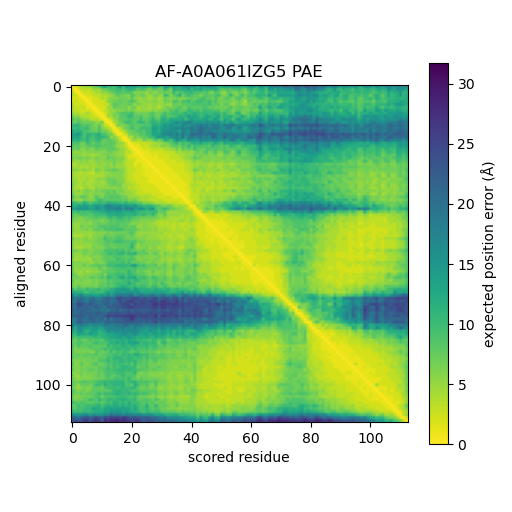1.00 85.00 87 THR A N 1
ATOM 681 C CA . THR A 1 87 ? 0.652 -16.716 -14.282 1.00 85.00 87 THR A CA 1
ATOM 682 C C . THR A 1 87 ? -0.763 -16.153 -14.220 1.00 85.00 87 THR A C 1
ATOM 684 O O . THR A 1 87 ? -1.003 -15.232 -13.440 1.00 85.00 87 THR A O 1
ATOM 687 N N . TYR A 1 88 ? -1.721 -16.725 -14.958 1.00 84.56 88 TYR A N 1
ATOM 688 C CA . TYR A 1 88 ? -3.132 -16.342 -14.818 1.00 84.56 88 TYR A CA 1
ATOM 689 C C . TYR A 1 88 ? -3.696 -16.706 -13.444 1.00 84.56 88 TYR A C 1
ATOM 691 O O . TYR A 1 88 ? -4.414 -15.900 -12.855 1.00 84.56 88 TYR A O 1
ATOM 699 N N . VAL A 1 89 ? -3.352 -17.881 -12.905 1.00 89.38 89 VAL A N 1
ATOM 700 C CA . VAL A 1 89 ? -3.746 -18.267 -11.541 1.00 89.38 89 VAL A CA 1
ATOM 701 C C 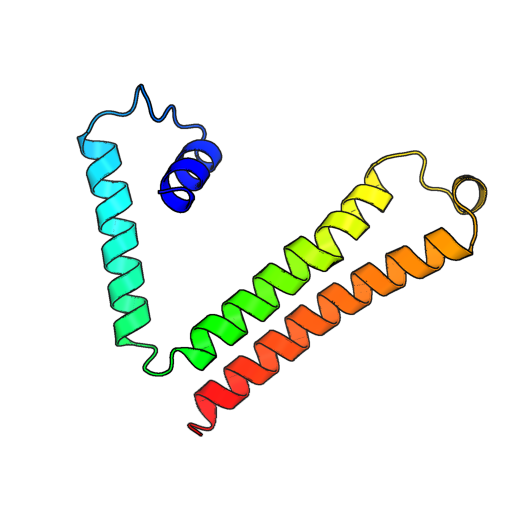. VAL A 1 89 ? -3.154 -17.302 -10.514 1.00 89.38 89 VAL A C 1
ATOM 703 O O . VAL A 1 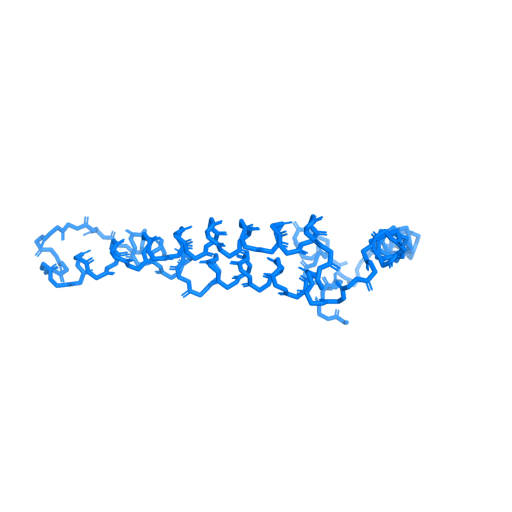89 ? -3.868 -16.881 -9.611 1.00 89.38 89 VAL A O 1
ATOM 706 N N . LEU A 1 90 ? -1.893 -16.892 -10.674 1.00 88.75 90 LEU A N 1
ATOM 707 C CA . LEU A 1 90 ? -1.232 -15.925 -9.793 1.00 88.75 90 LEU A CA 1
ATOM 708 C C . LEU A 1 90 ? -1.930 -14.559 -9.820 1.00 88.75 90 LEU A C 1
ATOM 710 O O . LEU A 1 90 ? -2.160 -13.957 -8.772 1.00 88.75 90 LEU A O 1
ATOM 714 N N . LEU A 1 91 ? -2.310 -14.093 -11.013 1.00 90.31 91 LEU A N 1
ATOM 715 C CA . LEU A 1 91 ? -3.032 -12.836 -11.200 1.00 90.31 91 LEU A CA 1
ATOM 716 C C . LEU A 1 91 ? -4.415 -12.900 -10.538 1.00 90.31 91 LEU A C 1
ATOM 718 O O . LEU A 1 91 ? -4.760 -12.022 -9.746 1.00 90.31 91 LEU A O 1
ATOM 722 N N . LEU A 1 92 ? -5.182 -13.963 -10.800 1.00 92.25 92 LEU A N 1
ATOM 723 C CA . LEU A 1 92 ? -6.502 -14.168 -10.197 1.00 92.25 92 LEU A CA 1
ATOM 724 C C . LEU A 1 92 ? -6.423 -14.324 -8.675 1.00 92.25 92 LEU A C 1
ATOM 726 O O . LEU A 1 92 ? -7.247 -13.750 -7.967 1.00 92.25 92 LEU A O 1
ATOM 730 N N . ALA A 1 93 ? -5.421 -15.039 -8.162 1.00 91.25 93 ALA A N 1
ATOM 731 C CA . ALA A 1 93 ? -5.179 -15.173 -6.729 1.00 91.25 93 ALA A CA 1
ATOM 732 C C . ALA A 1 93 ? -4.860 -13.818 -6.082 1.00 91.25 93 ALA A C 1
ATOM 734 O O . ALA A 1 93 ? -5.396 -13.516 -5.018 1.00 91.25 93 ALA A O 1
ATOM 735 N N . GLY A 1 94 ? -4.061 -12.971 -6.740 1.00 90.75 94 GLY A N 1
ATOM 736 C CA . GLY A 1 94 ? -3.783 -11.610 -6.279 1.00 90.75 94 GLY A CA 1
ATOM 737 C C . GLY A 1 94 ? -5.037 -10.733 -6.210 1.00 90.75 94 GLY A C 1
ATOM 738 O O . GLY A 1 94 ? -5.263 -10.055 -5.207 1.00 90.75 94 GLY A O 1
ATOM 739 N N . VAL A 1 95 ? -5.894 -10.791 -7.236 1.00 93.00 95 VAL A N 1
ATOM 740 C CA . VAL A 1 95 ? -7.182 -10.072 -7.252 1.00 93.00 95 VAL A CA 1
ATOM 741 C C . VAL A 1 95 ? -8.120 -10.603 -6.167 1.00 93.00 95 VAL A C 1
ATOM 743 O O . VAL A 1 95 ? -8.700 -9.816 -5.421 1.00 93.00 95 VAL A O 1
ATOM 746 N N . ALA A 1 96 ? -8.234 -11.925 -6.024 1.00 92.94 96 ALA A N 1
ATOM 747 C CA . ALA A 1 96 ? -9.043 -12.545 -4.982 1.00 92.94 96 ALA A CA 1
ATOM 748 C C . ALA A 1 96 ? -8.552 -12.136 -3.585 1.00 92.94 96 ALA A C 1
ATOM 750 O O . ALA A 1 96 ? -9.350 -11.693 -2.763 1.00 92.94 96 ALA A O 1
ATOM 751 N N . MET A 1 97 ? -7.245 -12.196 -3.326 1.00 90.12 97 MET A N 1
ATOM 752 C CA . MET A 1 97 ? -6.658 -11.780 -2.051 1.00 90.12 97 MET A CA 1
ATOM 753 C C . MET A 1 97 ? -6.946 -10.309 -1.738 1.00 90.12 97 MET A C 1
ATOM 755 O O . MET A 1 97 ? -7.292 -9.988 -0.603 1.00 90.12 97 MET A O 1
ATOM 759 N N . MET A 1 98 ? -6.867 -9.422 -2.734 1.00 92.44 98 MET A N 1
ATOM 760 C CA . MET A 1 98 ? -7.211 -8.013 -2.555 1.00 92.44 98 MET A CA 1
ATOM 761 C C . MET A 1 98 ? -8.695 -7.840 -2.217 1.00 92.44 98 MET A C 1
ATOM 763 O O . MET A 1 98 ? -9.017 -7.179 -1.233 1.00 92.44 98 MET A O 1
ATOM 767 N N . VAL A 1 99 ? -9.605 -8.436 -2.992 1.00 93.62 99 VAL A N 1
ATOM 768 C CA . VAL A 1 99 ? -11.056 -8.266 -2.804 1.00 93.62 99 VAL A CA 1
ATOM 769 C C . VAL A 1 99 ? -11.518 -8.891 -1.489 1.00 93.62 99 VAL A C 1
ATOM 771 O O . VAL A 1 99 ? -12.156 -8.217 -0.682 1.00 93.62 99 VAL A O 1
ATOM 774 N N . PHE A 1 100 ? -11.161 -10.151 -1.232 1.00 91.62 100 PHE A N 1
ATOM 775 C CA . PHE A 1 100 ? -11.552 -10.847 -0.008 1.00 91.62 100 PHE A CA 1
ATOM 776 C C . PHE A 1 100 ? -10.840 -10.283 1.222 1.00 91.62 100 PHE A C 1
ATOM 778 O O . PHE A 1 100 ? -11.475 -10.127 2.261 1.00 91.62 100 PHE A O 1
ATOM 785 N N . GLY A 1 101 ? -9.561 -9.914 1.122 1.00 88.88 101 GLY A N 1
ATOM 786 C CA . GLY A 1 101 ? -8.821 -9.318 2.237 1.00 88.88 101 GLY A CA 1
ATOM 787 C C . GLY A 1 101 ? -9.336 -7.926 2.612 1.00 88.88 101 GLY A C 1
ATOM 788 O O . GLY A 1 101 ? -9.508 -7.620 3.793 1.00 88.88 101 GLY A O 1
ATOM 789 N N . THR A 1 102 ? -9.681 -7.098 1.623 1.00 89.56 102 THR A N 1
ATOM 790 C CA . THR A 1 102 ? -10.303 -5.787 1.874 1.00 89.56 102 THR A CA 1
ATOM 791 C C . THR A 1 102 ? -11.740 -5.952 2.385 1.00 89.56 102 THR A C 1
ATOM 793 O O . THR A 1 102 ? -12.144 -5.291 3.336 1.00 89.56 102 THR A O 1
ATOM 796 N N . GLY A 1 103 ? -12.507 -6.893 1.826 1.00 89.44 103 GLY A N 1
ATOM 797 C CA . GLY A 1 103 ? -13.864 -7.195 2.285 1.00 89.44 103 GLY A CA 1
ATOM 798 C C . GLY A 1 103 ? -13.907 -7.692 3.732 1.00 89.44 103 GLY A C 1
ATOM 799 O O . GLY A 1 103 ? -14.693 -7.192 4.533 1.00 89.44 103 GLY A O 1
ATOM 800 N N . ALA A 1 104 ? -13.019 -8.620 4.098 1.00 87.75 104 ALA A N 1
ATOM 801 C CA . ALA A 1 104 ? -12.908 -9.139 5.460 1.00 87.75 104 ALA A CA 1
ATOM 802 C C . ALA A 1 104 ? -12.507 -8.048 6.463 1.00 87.75 104 ALA A C 1
ATOM 804 O O . ALA A 1 104 ? -13.046 -7.993 7.568 1.00 87.75 104 ALA A O 1
ATOM 805 N N . THR A 1 105 ? -11.604 -7.144 6.075 1.00 87.12 105 THR A N 1
ATOM 806 C CA . THR A 1 105 ? -11.158 -6.051 6.951 1.00 87.12 105 THR A CA 1
ATOM 807 C C . THR A 1 105 ? -12.246 -5.001 7.151 1.00 87.12 105 THR A C 1
ATOM 809 O O . THR A 1 105 ? -12.483 -4.605 8.291 1.00 87.12 105 THR A O 1
ATOM 812 N N . ILE A 1 106 ? -12.994 -4.636 6.106 1.00 85.56 106 ILE A N 1
ATOM 813 C CA . ILE A 1 106 ? -14.172 -3.760 6.228 1.00 85.56 106 ILE A CA 1
ATOM 814 C C . ILE A 1 106 ? -15.251 -4.421 7.090 1.00 85.56 106 ILE A C 1
ATOM 816 O O . ILE A 1 106 ? -15.780 -3.787 7.999 1.00 85.56 106 ILE A O 1
ATOM 820 N N . TYR A 1 107 ? -15.548 -5.702 6.860 1.00 86.88 107 TYR A N 1
ATOM 821 C CA . TYR A 1 107 ? -16.530 -6.433 7.660 1.00 86.88 107 TYR A CA 1
ATOM 822 C C . TYR A 1 107 ? -16.143 -6.463 9.145 1.00 86.88 107 TYR A C 1
ATOM 824 O O . TYR A 1 107 ? -16.970 -6.163 10.004 1.00 86.88 107 TYR A O 1
ATOM 832 N N . SER A 1 108 ? -14.870 -6.737 9.449 1.00 82.06 108 SER A N 1
ATOM 833 C CA . SER A 1 108 ? -14.360 -6.699 10.825 1.00 82.06 108 SER A CA 1
ATOM 834 C C . SER A 1 108 ? -14.422 -5.297 11.443 1.00 82.06 108 SER A C 1
ATOM 836 O O . SER A 1 108 ? -14.723 -5.159 12.626 1.00 82.06 108 SER A O 1
ATOM 838 N N . ALA A 1 109 ? -14.210 -4.248 10.642 1.00 82.25 109 ALA A N 1
ATOM 839 C CA . ALA A 1 109 ? -14.289 -2.866 11.102 1.00 82.25 109 ALA A CA 1
ATOM 840 C C . ALA A 1 109 ? -15.725 -2.453 11.456 1.00 82.25 109 ALA A C 1
ATOM 842 O O . ALA A 1 109 ? -15.932 -1.772 12.456 1.00 82.25 109 ALA A O 1
ATOM 843 N N . VAL A 1 110 ? -16.712 -2.877 10.656 1.00 82.06 110 VAL A N 1
ATOM 844 C CA . VAL A 1 110 ? -18.134 -2.555 10.868 1.00 82.06 110 VAL A CA 1
ATOM 845 C C . VAL A 1 110 ? -18.737 -3.374 12.007 1.00 82.06 110 VAL A C 1
ATOM 847 O O . VAL A 1 110 ? -19.514 -2.842 12.794 1.00 82.06 110 VAL A O 1
ATOM 850 N N . LYS A 1 111 ? -18.386 -4.662 12.112 1.00 79.12 111 LYS A N 1
ATOM 851 C CA . LYS A 1 111 ? -18.928 -5.556 13.145 1.00 79.12 111 LYS A CA 1
ATOM 852 C C . LYS A 1 111 ? -18.411 -5.230 14.552 1.00 79.12 111 LYS A C 1
ATOM 854 O O . LYS A 1 111 ? -19.080 -5.556 15.525 1.00 79.12 111 LYS A O 1
ATOM 859 N N . GLY A 1 112 ? -17.275 -4.540 14.662 1.00 61.69 112 GLY A N 1
ATOM 860 C CA . GLY A 1 112 ? -16.796 -3.981 15.927 1.00 61.69 112 GLY A CA 1
ATOM 861 C C . GLY A 1 112 ? -16.155 -4.979 16.898 1.00 61.69 112 GLY A C 1
ATOM 862 O O . GLY A 1 112 ? -15.848 -4.570 18.018 1.00 61.69 112 GLY A O 1
ATOM 863 N N . ASP A 1 113 ? -15.888 -6.224 16.482 1.00 48.59 113 ASP A N 1
ATOM 864 C CA . ASP A 1 113 ? -15.172 -7.241 17.286 1.00 48.59 113 ASP A CA 1
ATOM 865 C C . ASP A 1 113 ? -13.723 -6.824 17.576 1.00 48.59 113 ASP A C 1
ATOM 867 O O . ASP A 1 113 ? -13.009 -6.406 16.629 1.00 48.59 113 ASP A O 1
#

Foldseek 3Di:
DVVLVVVCVVVVHDPPPDDPVVSVVVVVVVVVVVVVVCVPQVDPCLVCLLCCLLVCLVVVQQVVLVCVCPVDPDDCVPQPPVVVVVSVVSNVVSVCSNVVSNVVSVVCRVVVD

Secondary structure (DSSP, 8-state):
-HHHHHHHHHTT--TTT--HHHHHHHHHHHHHHHHHHHHH---HHHHHHHHHHHHIIIIIIIHHHHHHHHSS---HHHH-HHHHHHHHHHHHHHHHHHHHHHHHHHHHHHH--

Radius of gyration: 19.46 Å; Cα contacts (8 Å, |Δi|>4): 69; chains: 1; bounding box: 38×50×45 Å

Mean predicted aligned error: 8.62 Å

pLDDT: mean 80.29, std 10.63, range [48.59, 93.62]

InterPro domains:
  IPR013057 Amino acid transporter, transmembrane doma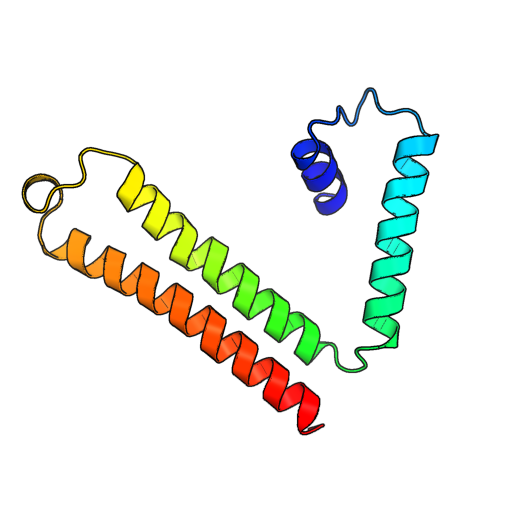in [PF01490] (21-106)

Organism: NCBI:txid429131